Protein AF-A0A8C3TQJ5-F1 (afdb_monomer)

Sequence (158 aa):
SKNSHLNSLSLILSQTLQFFDNLMCELSSKAKGLTSQSTELCSTVRNLLQAVVQLLETLTGCVHYVCSLQELSLQSIHSLPSSVLWVVKSTFTHCKDSESVYCGHLHLISDLLQAMFKETYSLQKQLMELFDLISISSASSEEDITCMVSGICELGTF

Structure (mmCIF, N/CA/C/O backbone):
data_AF-A0A8C3TQJ5-F1
#
_entry.id   AF-A0A8C3TQJ5-F1
#
loop_
_atom_site.group_PDB
_atom_site.id
_atom_site.type_symbol
_atom_site.label_atom_id
_atom_site.label_alt_id
_atom_site.label_comp_id
_atom_site.label_asym_id
_atom_site.label_entity_id
_atom_site.label_seq_id
_atom_site.pdbx_PDB_ins_code
_atom_site.Cartn_x
_atom_site.Cartn_y
_atom_site.Cartn_z
_atom_site.occupancy
_atom_site.B_iso_or_equiv
_atom_site.auth_seq_id
_atom_site.auth_comp_id
_atom_site.auth_asym_id
_atom_site.auth_atom_id
_atom_site.pdbx_PDB_model_num
ATOM 1 N N . SER A 1 1 ? 17.491 12.780 -21.884 1.00 53.56 1 SER A N 1
ATOM 2 C CA . SER A 1 1 ? 16.024 12.904 -21.772 1.00 53.56 1 SER A CA 1
ATOM 3 C C . SER A 1 1 ? 15.381 11.745 -20.992 1.00 53.56 1 SER A C 1
ATOM 5 O O . SER A 1 1 ? 14.530 12.039 -20.177 1.00 53.56 1 SER A O 1
ATOM 7 N N . LYS A 1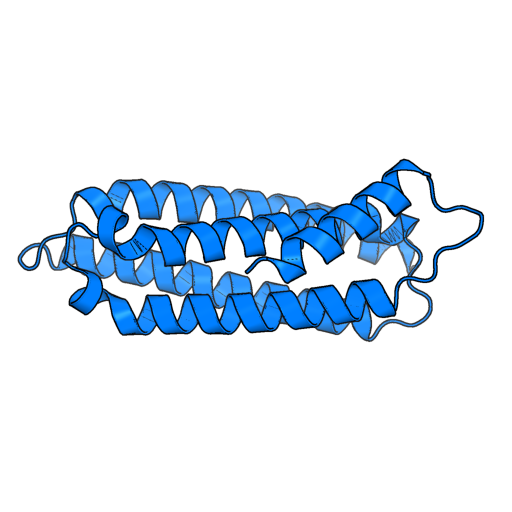 2 ? 15.816 10.470 -21.091 1.00 50.19 2 LYS A N 1
ATOM 8 C CA . LYS A 1 2 ? 15.291 9.366 -20.238 1.00 50.19 2 LYS A CA 1
ATOM 9 C C . LYS A 1 2 ? 15.825 9.339 -18.785 1.00 50.19 2 LYS A C 1
ATOM 11 O O . LYS A 1 2 ? 15.041 9.195 -17.857 1.00 50.19 2 LYS A O 1
ATOM 16 N N . ASN A 1 3 ? 17.122 9.592 -18.569 1.00 47.41 3 ASN A N 1
ATOM 17 C CA . ASN A 1 3 ? 17.736 9.564 -17.223 1.00 47.41 3 ASN A CA 1
ATOM 18 C C . ASN A 1 3 ? 17.238 10.661 -16.260 1.00 47.41 3 ASN A C 1
ATOM 20 O O . ASN A 1 3 ? 17.308 10.491 -15.048 1.00 47.41 3 ASN A O 1
ATOM 24 N N . SER A 1 4 ? 16.709 11.780 -16.768 1.00 53.66 4 SER A N 1
ATOM 25 C CA . SER A 1 4 ? 16.161 12.848 -15.919 1.00 53.66 4 SER A CA 1
ATOM 26 C C . SER A 1 4 ? 14.850 12.446 -15.240 1.00 53.66 4 SER A C 1
ATOM 28 O O . SER A 1 4 ? 14.642 12.812 -14.091 1.00 53.66 4 SER A O 1
ATOM 30 N N . HIS A 1 5 ? 13.997 11.659 -15.908 1.00 58.09 5 HIS A N 1
ATOM 31 C CA . HIS A 1 5 ? 12.726 11.200 -15.332 1.00 58.09 5 HIS A CA 1
ATOM 32 C C . HIS A 1 5 ? 12.931 10.171 -14.212 1.00 58.09 5 HIS A C 1
ATOM 34 O O . HIS A 1 5 ? 12.210 10.202 -13.221 1.00 58.09 5 HIS A O 1
ATOM 40 N N . LEU A 1 6 ? 13.946 9.313 -14.336 1.00 60.72 6 LEU A N 1
ATOM 41 C CA . LEU A 1 6 ? 14.283 8.292 -13.338 1.00 60.72 6 LEU A CA 1
ATOM 42 C C . LEU A 1 6 ? 14.891 8.906 -12.065 1.00 60.72 6 LEU A C 1
ATOM 44 O O . LEU A 1 6 ? 14.502 8.540 -10.958 1.00 60.72 6 LEU A O 1
ATOM 48 N N . ASN A 1 7 ? 15.748 9.925 -12.204 1.00 59.94 7 ASN A N 1
ATOM 49 C CA . ASN A 1 7 ? 16.260 10.679 -11.053 1.00 59.94 7 ASN A CA 1
ATOM 50 C C . ASN A 1 7 ? 15.144 11.430 -10.306 1.00 59.94 7 ASN A C 1
ATOM 52 O O . ASN A 1 7 ? 15.137 11.461 -9.075 1.00 59.94 7 ASN A O 1
ATOM 56 N N . SER A 1 8 ? 14.172 12.000 -11.030 1.00 65.12 8 SER A N 1
ATOM 57 C CA . SER A 1 8 ? 12.979 12.588 -10.411 1.00 65.12 8 SER A CA 1
ATOM 58 C C . SER A 1 8 ? 12.127 11.537 -9.695 1.00 65.12 8 SER A C 1
ATOM 60 O O . SER A 1 8 ? 11.633 11.811 -8.605 1.00 65.12 8 SER A O 1
ATOM 62 N N . LEU A 1 9 ? 12.004 10.329 -10.257 1.00 68.62 9 LEU A N 1
ATOM 63 C CA . LEU A 1 9 ? 11.259 9.229 -9.646 1.00 68.62 9 LEU A CA 1
ATOM 64 C C . LEU A 1 9 ? 11.877 8.795 -8.311 1.00 68.62 9 LEU A C 1
ATOM 66 O O . LEU A 1 9 ? 11.150 8.645 -7.337 1.00 68.62 9 LEU A O 1
ATOM 70 N N . SER A 1 10 ? 13.206 8.664 -8.228 1.00 71.75 10 SER A N 1
ATOM 71 C CA . SER A 1 10 ? 13.877 8.284 -6.974 1.00 71.75 10 SER A CA 1
ATOM 72 C C . SER A 1 10 ? 13.722 9.337 -5.871 1.00 71.75 10 SER A C 1
ATOM 74 O O . SER A 1 10 ? 13.612 8.978 -4.698 1.00 71.75 10 SER A O 1
ATOM 76 N N . LEU A 1 11 ? 13.718 10.629 -6.218 1.00 75.25 11 LEU A N 1
ATOM 77 C CA . LEU A 1 11 ? 13.498 11.700 -5.242 1.00 75.25 11 LEU A CA 1
ATOM 78 C C . LEU A 1 11 ? 12.053 11.689 -4.727 1.00 75.25 11 LEU A C 1
ATOM 80 O O . LEU A 1 11 ? 11.831 11.742 -3.518 1.00 75.25 11 LEU A O 1
ATOM 84 N N . ILE A 1 12 ? 11.088 11.583 -5.645 1.00 78.75 12 ILE A N 1
ATOM 85 C CA . ILE A 1 12 ? 9.661 11.500 -5.312 1.00 78.75 12 ILE A CA 1
ATOM 86 C C . ILE A 1 12 ? 9.394 10.257 -4.460 1.00 78.75 12 ILE A C 1
ATOM 88 O O . ILE A 1 12 ? 8.689 10.345 -3.458 1.00 78.75 12 ILE A O 1
ATOM 92 N N . LEU A 1 13 ? 9.999 9.119 -4.805 1.00 81.44 13 LEU A N 1
ATOM 93 C CA . LEU A 1 13 ? 9.892 7.875 -4.051 1.00 81.44 13 LEU A CA 1
ATOM 94 C C . LEU A 1 13 ? 10.389 8.044 -2.612 1.00 81.44 13 LEU A C 1
ATOM 96 O O . LEU A 1 13 ? 9.677 7.677 -1.688 1.00 81.44 13 LEU A O 1
ATOM 100 N N . SER A 1 14 ? 11.561 8.650 -2.405 1.00 83.31 14 SER A N 1
ATOM 101 C CA . SER A 1 14 ? 12.093 8.893 -1.057 1.00 83.31 14 SER A CA 1
ATOM 102 C C . SER A 1 14 ? 11.145 9.752 -0.204 1.00 83.31 14 SER A C 1
ATOM 104 O O . SER A 1 14 ? 10.841 9.409 0.938 1.00 83.31 14 SER A O 1
ATOM 106 N N . GLN A 1 15 ? 10.581 10.816 -0.786 1.00 86.06 15 GLN A N 1
ATOM 107 C CA . GLN A 1 15 ? 9.571 11.643 -0.113 1.00 86.06 15 GLN A CA 1
ATOM 108 C C . GLN A 1 15 ? 8.271 10.871 0.166 1.00 86.06 15 GLN A C 1
ATOM 110 O O . GLN A 1 15 ? 7.680 11.018 1.233 1.00 86.06 15 GLN A O 1
ATOM 115 N N . THR A 1 16 ? 7.845 10.026 -0.774 1.00 88.94 16 THR A N 1
ATOM 116 C CA . THR A 1 16 ? 6.661 9.161 -0.645 1.00 88.94 16 THR A CA 1
ATOM 117 C C . THR A 1 16 ? 6.832 8.163 0.497 1.00 88.94 16 THR A C 1
ATOM 119 O O . THR A 1 16 ? 5.907 7.975 1.284 1.00 88.94 16 THR A O 1
ATOM 122 N N . LEU A 1 17 ? 8.018 7.565 0.635 1.00 89.75 17 LEU A N 1
ATOM 123 C CA . LEU A 1 17 ? 8.333 6.649 1.732 1.00 89.75 17 LEU A CA 1
ATOM 124 C C . LEU A 1 17 ? 8.325 7.357 3.078 1.00 89.75 17 LEU A C 1
ATOM 126 O O . LEU A 1 17 ? 7.675 6.883 4.001 1.00 89.75 17 LEU A O 1
ATOM 130 N N . GLN A 1 18 ? 8.962 8.525 3.170 1.00 92.50 18 GLN A N 1
ATOM 131 C CA . GLN A 1 18 ? 8.935 9.316 4.398 1.00 92.50 18 GLN A CA 1
ATOM 132 C C . GLN A 1 18 ? 7.496 9.690 4.788 1.00 92.50 18 GLN A C 1
ATOM 134 O O . GLN A 1 18 ? 7.134 9.668 5.963 1.00 92.50 18 GLN A O 1
ATOM 139 N N . PHE A 1 19 ? 6.658 10.028 3.806 1.00 93.19 19 PHE A N 1
ATOM 140 C CA . PHE A 1 19 ? 5.246 10.297 4.046 1.00 93.19 19 PHE A CA 1
ATOM 141 C C . PHE A 1 19 ? 4.497 9.049 4.536 1.00 93.19 19 PHE A C 1
ATOM 143 O O . PHE A 1 19 ? 3.758 9.141 5.515 1.00 93.19 19 PHE A O 1
ATOM 150 N N . PHE A 1 20 ? 4.730 7.883 3.926 1.00 95.62 20 PHE A N 1
ATOM 151 C CA . PHE A 1 20 ? 4.179 6.609 4.394 1.00 95.62 20 PHE A CA 1
ATOM 152 C C . PHE A 1 20 ? 4.609 6.289 5.835 1.00 95.62 20 PHE A C 1
ATOM 154 O O . PHE A 1 20 ? 3.758 5.973 6.663 1.00 95.62 20 PHE A O 1
ATOM 161 N N . ASP A 1 21 ? 5.899 6.416 6.157 1.00 95.06 21 ASP A N 1
ATOM 162 C CA . ASP A 1 21 ? 6.446 6.206 7.504 1.00 95.06 21 ASP A CA 1
ATOM 163 C C . ASP A 1 21 ? 5.726 7.067 8.544 1.00 95.06 21 ASP A C 1
ATOM 165 O O . ASP A 1 21 ? 5.286 6.573 9.586 1.00 95.06 21 ASP A O 1
ATOM 169 N N . ASN A 1 22 ? 5.558 8.354 8.234 1.00 96.25 22 ASN A N 1
ATOM 170 C CA . ASN A 1 22 ? 4.856 9.293 9.099 1.00 96.25 22 ASN A CA 1
ATOM 171 C C . ASN A 1 22 ? 3.391 8.877 9.299 1.00 96.25 22 ASN A C 1
ATOM 173 O O . ASN A 1 22 ? 2.924 8.840 10.438 1.00 96.25 22 ASN A O 1
ATOM 177 N N . LEU A 1 23 ? 2.687 8.499 8.224 1.00 96.00 23 LEU A N 1
ATOM 178 C CA . LEU A 1 23 ? 1.306 8.015 8.305 1.00 96.00 23 LEU A CA 1
ATOM 179 C C . LEU A 1 23 ? 1.191 6.768 9.187 1.00 96.00 23 LEU A C 1
ATOM 181 O O . LEU A 1 23 ? 0.324 6.716 10.058 1.00 96.00 23 LEU A O 1
ATOM 185 N N . MET A 1 24 ? 2.067 5.778 9.001 1.00 95.44 24 MET A N 1
ATOM 186 C CA . MET A 1 24 ? 2.051 4.534 9.778 1.00 95.44 24 MET A CA 1
ATOM 187 C C . MET A 1 24 ? 2.394 4.773 11.255 1.00 95.44 24 MET A C 1
ATOM 189 O O . MET A 1 24 ? 1.769 4.181 12.145 1.00 95.44 24 MET A O 1
ATOM 193 N N . CYS A 1 25 ? 3.338 5.675 11.537 1.00 94.38 25 CYS A N 1
ATOM 194 C CA . CYS A 1 25 ? 3.681 6.091 12.896 1.00 94.38 25 CYS A CA 1
ATOM 195 C C . CYS A 1 25 ? 2.504 6.792 13.589 1.00 94.38 25 CYS A C 1
ATOM 197 O O . CYS A 1 25 ? 2.144 6.439 14.718 1.00 94.38 25 CYS A O 1
ATOM 199 N N . GLU A 1 26 ? 1.877 7.762 12.919 1.00 94.88 26 GLU A N 1
ATOM 200 C CA . GLU A 1 26 ? 0.701 8.458 13.442 1.00 94.88 26 GLU A CA 1
ATOM 201 C C . GLU A 1 26 ? -0.470 7.501 13.649 1.00 94.88 26 GLU A C 1
ATOM 203 O O . GLU A 1 26 ? -1.095 7.515 14.711 1.00 94.88 26 GLU A O 1
ATOM 208 N N . LEU A 1 27 ? -0.722 6.616 12.685 1.00 94.00 27 LEU A N 1
ATOM 209 C CA . LEU A 1 27 ? -1.768 5.606 12.767 1.00 94.00 27 LEU A CA 1
ATOM 210 C C . LEU A 1 27 ? -1.574 4.716 13.996 1.00 94.00 27 LEU A C 1
ATOM 212 O O . LEU A 1 27 ? -2.501 4.557 14.785 1.00 94.00 27 LEU A O 1
ATOM 216 N N . SER A 1 28 ? -0.362 4.200 14.202 1.00 91.25 28 SER A N 1
ATOM 217 C CA . SER A 1 28 ? -0.022 3.352 15.352 1.00 91.25 28 SER A CA 1
ATOM 218 C C . SER A 1 28 ? -0.149 4.089 16.688 1.00 91.25 28 SER A C 1
ATOM 220 O O . SER A 1 28 ? -0.549 3.506 17.696 1.00 91.25 28 SER A O 1
ATOM 222 N N . SER A 1 29 ? 0.176 5.384 16.711 1.00 92.00 29 SER A N 1
ATOM 223 C CA . SER A 1 29 ? 0.018 6.242 17.889 1.00 92.00 29 SER A CA 1
ATOM 224 C C . SER A 1 29 ? -1.458 6.473 18.229 1.00 92.00 29 SER A C 1
ATOM 226 O O . SER A 1 29 ? -1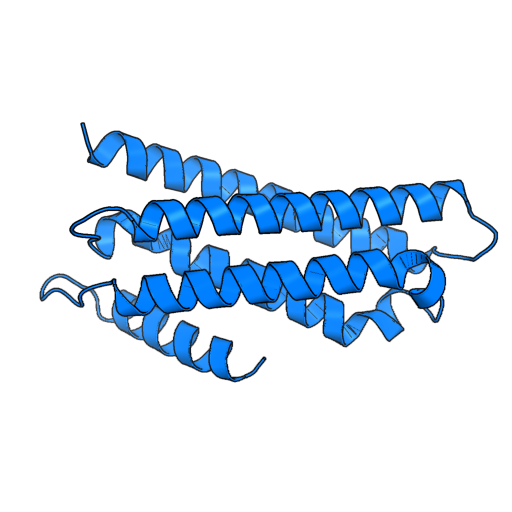.872 6.310 19.378 1.00 92.00 29 SER A O 1
ATOM 228 N N . LYS A 1 30 ? -2.274 6.804 17.222 1.00 92.06 30 LYS A N 1
ATOM 229 C CA . LYS A 1 30 ? -3.699 7.121 17.387 1.00 92.06 30 LYS A CA 1
ATOM 230 C C . LYS A 1 30 ? -4.563 5.881 17.615 1.00 92.06 30 LYS A C 1
ATOM 232 O O . LYS A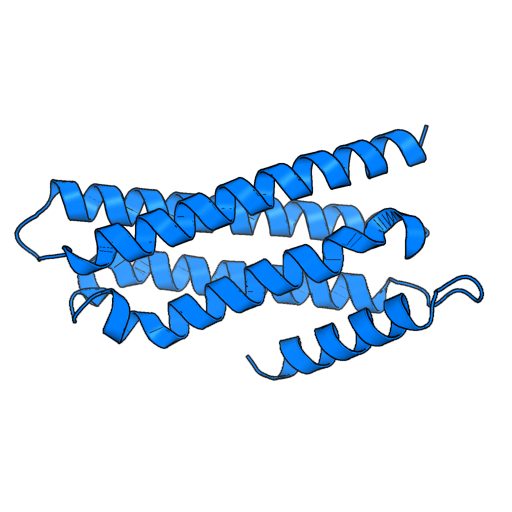 1 30 ? -5.515 5.957 18.388 1.00 92.06 30 LYS A O 1
ATOM 237 N N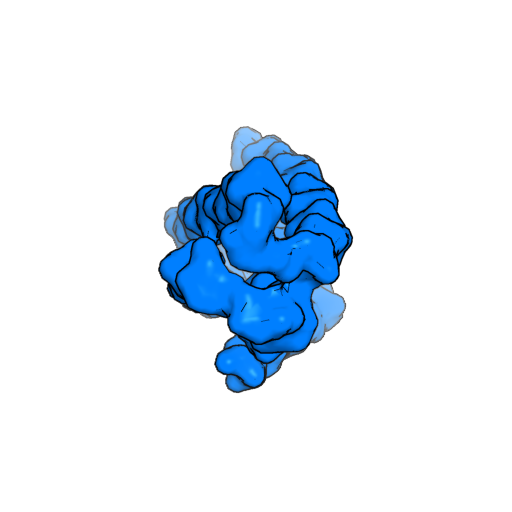 . ALA A 1 31 ? -4.212 4.743 17.016 1.00 89.81 31 ALA A N 1
ATOM 238 C CA . ALA A 1 31 ? -4.945 3.485 17.155 1.00 89.81 31 ALA A CA 1
ATOM 239 C C . ALA A 1 31 ? -5.045 3.011 18.615 1.00 89.81 31 ALA A C 1
ATOM 241 O O . ALA A 1 31 ? -6.103 2.547 19.029 1.00 89.81 31 ALA A O 1
ATOM 242 N N . LYS A 1 32 ? -4.000 3.234 19.427 1.00 86.88 32 LYS A N 1
ATOM 243 C CA . LYS A 1 32 ? -3.976 2.869 20.858 1.00 86.88 32 LYS A CA 1
ATOM 244 C C . LYS A 1 32 ? -5.039 3.577 21.701 1.00 86.88 32 LYS A C 1
ATOM 246 O O . LYS A 1 32 ? -5.403 3.083 22.761 1.00 86.88 32 LYS A O 1
ATOM 251 N N . GLY A 1 33 ? -5.497 4.752 21.267 1.00 84.56 33 GLY A N 1
ATOM 252 C CA . GLY A 1 33 ? -6.549 5.508 21.949 1.00 84.56 33 GLY A CA 1
ATOM 253 C C . GLY A 1 33 ? -7.953 5.220 21.418 1.00 84.56 33 GLY A C 1
ATOM 254 O O . GLY A 1 33 ? -8.912 5.817 21.909 1.00 84.56 33 GLY A O 1
ATOM 255 N N . LEU A 1 34 ? -8.083 4.376 20.387 1.00 86.25 34 LEU A N 1
ATOM 256 C CA . LEU A 1 34 ? -9.345 4.159 19.696 1.00 86.25 34 LEU A CA 1
ATOM 257 C C . LEU A 1 34 ? -10.356 3.516 20.647 1.00 86.25 34 LEU A C 1
ATOM 259 O O . LEU A 1 34 ? -10.113 2.461 21.218 1.00 86.25 34 LEU A O 1
ATOM 263 N N . THR A 1 35 ? -11.509 4.162 20.796 1.00 79.75 35 THR A N 1
ATOM 264 C CA . THR A 1 35 ? -12.652 3.656 21.561 1.00 79.75 35 THR A CA 1
ATOM 265 C C . THR A 1 35 ? -13.930 3.959 20.790 1.00 79.75 35 THR A C 1
ATOM 267 O O . THR A 1 35 ? -13.972 4.895 19.989 1.00 79.75 35 THR A O 1
ATOM 270 N N . SER A 1 36 ? -15.007 3.216 21.050 1.00 76.44 36 SER A N 1
ATOM 271 C CA . SER A 1 36 ? -16.301 3.429 20.380 1.00 76.44 36 SER A CA 1
ATOM 272 C C . SER A 1 36 ? -16.957 4.782 20.690 1.00 76.44 36 SER A C 1
ATOM 274 O O . SER A 1 36 ? -17.870 5.194 19.981 1.00 76.44 36 SER A O 1
ATOM 276 N N . GLN A 1 37 ? -16.501 5.481 21.732 1.00 80.69 37 GLN A N 1
ATOM 277 C CA . GLN A 1 37 ? -17.049 6.767 22.170 1.00 80.69 37 GLN A CA 1
ATOM 278 C C . GLN A 1 37 ? -16.311 7.969 21.560 1.00 80.69 37 GLN A C 1
ATOM 280 O O . GLN A 1 37 ? -16.871 9.062 21.497 1.00 80.69 37 GLN A O 1
ATOM 285 N N . SER A 1 38 ? -15.069 7.790 21.092 1.00 82.12 38 SER A N 1
ATOM 286 C CA . SER A 1 38 ? -14.254 8.875 20.536 1.00 82.12 38 SER A CA 1
ATOM 287 C C . SER A 1 38 ? -14.444 8.989 19.022 1.00 82.12 38 SER A C 1
ATOM 289 O O . SER A 1 38 ? -13.653 8.481 18.226 1.00 82.12 38 SER A O 1
ATOM 291 N N . THR A 1 39 ? -15.524 9.656 18.613 1.00 86.75 39 THR A N 1
ATOM 292 C CA . THR A 1 39 ? -15.882 9.835 17.195 1.00 86.75 39 THR A CA 1
ATOM 293 C C . THR A 1 39 ? -14.829 10.627 16.416 1.00 86.75 39 THR A C 1
ATOM 295 O O . THR A 1 39 ? -14.506 10.263 15.288 1.00 86.75 39 THR A O 1
ATOM 298 N N . GLU A 1 40 ? -14.237 11.656 17.025 1.00 91.50 40 GLU A N 1
ATOM 299 C CA . GLU A 1 40 ? -13.172 12.464 16.418 1.00 91.50 40 GLU A CA 1
ATOM 300 C C . GLU A 1 40 ? -11.900 11.638 16.176 1.00 91.50 40 GLU A C 1
ATOM 302 O O . GLU A 1 40 ? -11.356 11.633 15.067 1.00 91.50 40 GLU A O 1
ATOM 307 N N . LEU A 1 41 ? -11.458 10.862 17.172 1.00 91.12 41 LEU A N 1
ATOM 308 C CA . LEU A 1 41 ? -10.296 9.991 17.019 1.00 91.12 41 LEU A CA 1
ATOM 309 C C . LEU A 1 41 ? -10.560 8.881 16.001 1.00 91.12 41 LEU A C 1
ATOM 311 O O . LEU A 1 41 ? -9.699 8.606 15.169 1.00 91.12 41 LEU A O 1
ATOM 315 N N . CYS A 1 42 ? -11.756 8.287 16.023 1.00 92.19 42 CYS A N 1
ATOM 316 C CA . CYS A 1 42 ? -12.173 7.309 15.024 1.00 92.19 42 CYS A CA 1
ATOM 317 C C . CYS A 1 42 ? -12.105 7.903 13.611 1.00 92.19 42 CYS A C 1
ATOM 319 O O . CYS A 1 42 ? -11.500 7.302 12.725 1.00 92.19 42 CYS A O 1
ATOM 321 N N . SER A 1 43 ? -12.622 9.120 13.409 1.00 93.50 43 SER A N 1
ATOM 322 C CA . SER A 1 43 ? -12.523 9.811 12.118 1.00 93.50 43 SER A CA 1
ATOM 323 C C . SER A 1 43 ? -11.070 10.068 11.703 1.00 93.50 43 SER A C 1
ATOM 325 O O . SER A 1 43 ? -10.713 9.840 10.552 1.00 93.50 43 SER A O 1
ATOM 327 N N . THR A 1 44 ? -10.204 10.438 12.650 1.00 95.19 44 THR A N 1
ATOM 328 C CA . THR A 1 44 ? -8.774 10.664 12.400 1.00 95.19 44 THR A CA 1
ATOM 329 C C . THR A 1 44 ? -8.078 9.378 11.960 1.00 95.19 44 THR A C 1
ATOM 331 O O . THR A 1 44 ? -7.382 9.368 10.950 1.00 95.19 44 THR A O 1
ATOM 334 N N . VAL A 1 45 ? -8.300 8.271 12.675 1.00 94.94 45 VAL A N 1
ATOM 335 C CA . VAL A 1 45 ? -7.746 6.952 12.330 1.00 94.94 45 VAL A CA 1
ATOM 336 C C . VAL A 1 45 ? -8.243 6.496 10.959 1.00 94.94 45 VAL A C 1
ATOM 338 O O . VAL A 1 45 ? -7.448 6.019 10.153 1.00 94.94 45 VAL A O 1
ATOM 341 N N . ARG A 1 46 ? -9.535 6.681 10.663 1.00 95.94 46 ARG A N 1
ATOM 342 C CA . ARG A 1 46 ? -10.107 6.363 9.347 1.00 95.94 46 ARG A CA 1
ATOM 343 C C . ARG A 1 46 ? -9.474 7.194 8.232 1.00 95.94 46 ARG A C 1
ATOM 345 O O . ARG A 1 46 ? -9.112 6.633 7.206 1.00 95.94 46 ARG A O 1
ATOM 352 N N . ASN A 1 47 ? -9.271 8.491 8.449 1.00 97.00 47 ASN A N 1
ATOM 353 C CA . ASN A 1 47 ? -8.611 9.362 7.476 1.00 97.00 47 ASN A CA 1
ATOM 354 C C . ASN A 1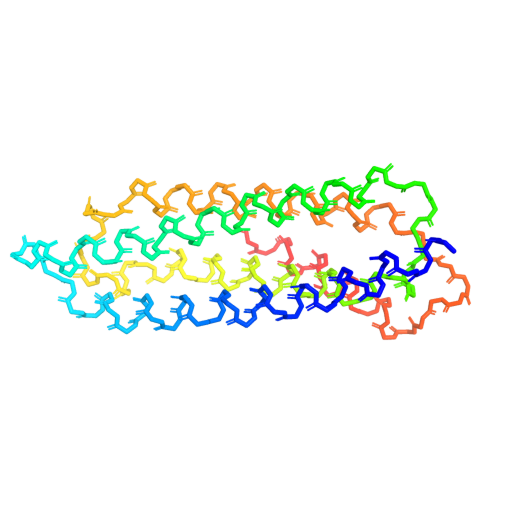 47 ? -7.154 8.942 7.226 1.00 97.00 47 ASN A C 1
ATOM 356 O O . ASN A 1 47 ? -6.723 8.911 6.077 1.00 97.00 47 ASN A O 1
ATOM 360 N N . LEU A 1 48 ? -6.414 8.569 8.277 1.00 97.06 48 LEU A N 1
ATOM 361 C CA . LEU A 1 48 ? -5.045 8.058 8.151 1.00 97.06 48 LEU A CA 1
ATOM 362 C C . LEU A 1 48 ? -5.004 6.746 7.360 1.00 97.06 48 LEU A C 1
ATOM 364 O O . LEU A 1 48 ? -4.229 6.629 6.416 1.00 97.0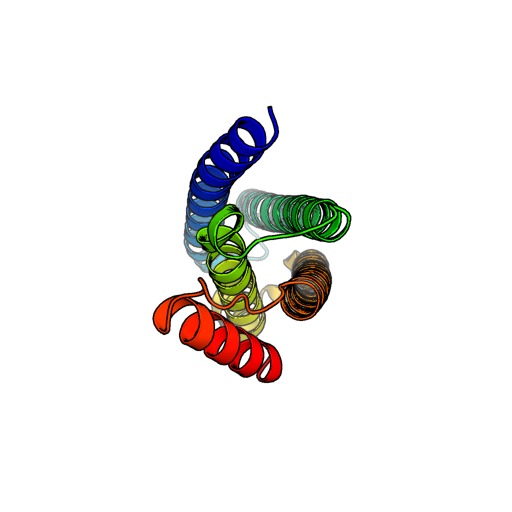6 48 LEU A O 1
ATOM 368 N N . LEU A 1 49 ? -5.873 5.785 7.691 1.00 96.88 49 LEU A N 1
ATOM 369 C CA . LEU A 1 49 ? -6.003 4.531 6.941 1.00 96.88 49 LEU A CA 1
ATOM 370 C C . LEU A 1 49 ? -6.319 4.793 5.466 1.00 96.88 49 LEU A C 1
ATOM 372 O O . LEU A 1 49 ? -5.693 4.215 4.584 1.00 96.88 49 LEU A O 1
ATOM 376 N N . GLN A 1 50 ? -7.257 5.696 5.188 1.00 97.75 50 GLN A N 1
ATOM 377 C CA . GLN A 1 50 ? -7.640 6.034 3.824 1.00 97.75 50 GLN A CA 1
ATOM 378 C C . GLN A 1 50 ? -6.506 6.718 3.048 1.00 97.75 50 GLN A C 1
ATOM 380 O O . GLN A 1 50 ? -6.316 6.417 1.872 1.00 97.75 50 GLN A O 1
ATOM 385 N N . ALA A 1 51 ? -5.711 7.567 3.703 1.00 97.44 51 ALA A N 1
ATOM 386 C CA . ALA A 1 51 ? -4.506 8.134 3.104 1.00 97.44 51 ALA A CA 1
ATOM 387 C C . ALA A 1 51 ? -3.480 7.043 2.752 1.00 97.44 51 ALA A C 1
ATOM 389 O O . ALA A 1 51 ? -2.887 7.092 1.676 1.00 97.44 51 ALA A O 1
ATOM 390 N N . VAL A 1 52 ? -3.314 6.026 3.608 1.00 97.25 52 VAL A N 1
ATOM 391 C CA . VAL A 1 52 ? -2.453 4.871 3.307 1.00 97.25 52 VAL A CA 1
ATOM 392 C C . VAL A 1 52 ? -2.988 4.082 2.107 1.00 97.25 52 VAL A C 1
ATOM 394 O O . VAL A 1 52 ? -2.206 3.765 1.216 1.00 97.25 52 VAL A O 1
ATOM 397 N N . VAL A 1 53 ? -4.301 3.823 2.021 1.00 97.69 53 VAL A N 1
ATOM 398 C CA . VAL A 1 53 ? -4.917 3.160 0.849 1.00 97.69 53 VAL A CA 1
ATOM 399 C C . VAL A 1 53 ? -4.606 3.923 -0.440 1.00 97.69 53 VAL A C 1
ATOM 401 O O . VAL A 1 53 ? -4.080 3.343 -1.383 1.00 97.69 53 VAL A O 1
ATOM 404 N N . GLN A 1 54 ? -4.858 5.232 -0.467 1.00 96.69 54 GLN A N 1
ATOM 405 C CA . GLN A 1 54 ? -4.615 6.063 -1.652 1.00 96.69 54 GLN A CA 1
ATOM 406 C C . GLN A 1 54 ? -3.136 6.099 -2.051 1.00 96.69 54 GLN A C 1
ATOM 408 O O . GLN A 1 54 ? -2.798 6.133 -3.238 1.00 96.69 54 GLN A O 1
ATOM 413 N N . LEU A 1 55 ? -2.241 6.082 -1.062 1.00 95.81 55 LEU A N 1
ATOM 414 C CA . LEU A 1 55 ? -0.807 6.020 -1.307 1.00 95.81 55 LEU A CA 1
ATOM 415 C C . LEU A 1 55 ? -0.405 4.688 -1.948 1.00 95.81 55 LEU A C 1
ATOM 417 O O . LEU A 1 55 ? 0.373 4.687 -2.900 1.00 95.81 55 LEU A O 1
ATOM 421 N N . LEU A 1 56 ? -0.963 3.571 -1.469 1.00 96.81 56 LEU A N 1
ATOM 422 C CA . LEU A 1 56 ? -0.743 2.238 -2.037 1.00 96.81 56 LEU A CA 1
ATOM 423 C C . LEU A 1 56 ? -1.278 2.140 -3.470 1.00 96.81 56 LEU A C 1
ATOM 425 O O . LEU A 1 56 ? -0.569 1.641 -4.342 1.00 96.81 56 LEU A O 1
ATOM 429 N N . GLU A 1 57 ? -2.477 2.661 -3.739 1.00 95.88 57 GLU A N 1
ATOM 430 C CA . GLU A 1 57 ? -3.056 2.733 -5.091 1.00 95.88 57 GLU A CA 1
ATOM 431 C C . GLU A 1 57 ? -2.148 3.530 -6.038 1.00 95.88 57 GLU A C 1
ATOM 433 O O . GLU A 1 57 ? -1.822 3.086 -7.142 1.00 95.88 57 GLU A O 1
ATOM 438 N N . THR A 1 58 ? -1.680 4.695 -5.581 1.00 93.19 58 THR A N 1
ATOM 439 C CA . THR A 1 58 ? -0.782 5.561 -6.356 1.00 93.19 58 THR A CA 1
ATOM 440 C C . THR A 1 58 ? 0.539 4.856 -6.645 1.00 93.19 58 THR A C 1
ATOM 442 O O . THR A 1 58 ? 0.990 4.832 -7.791 1.00 93.19 58 THR A O 1
ATOM 445 N N . LEU A 1 59 ? 1.143 4.235 -5.629 1.00 92.69 59 LEU A N 1
ATOM 446 C CA . LEU A 1 59 ? 2.401 3.509 -5.772 1.00 92.69 59 LEU A CA 1
ATOM 447 C C . LEU A 1 59 ? 2.245 2.300 -6.704 1.00 92.69 59 LEU A C 1
ATOM 449 O O . LEU A 1 59 ? 3.119 2.056 -7.532 1.00 92.69 59 LEU A O 1
ATOM 453 N N . THR A 1 60 ? 1.108 1.606 -6.641 1.00 93.88 60 THR A N 1
ATOM 454 C CA . THR A 1 60 ? 0.762 0.513 -7.562 1.00 93.88 60 THR A CA 1
ATOM 455 C C . THR A 1 60 ? 0.719 1.015 -9.000 1.00 93.88 60 THR A C 1
ATOM 457 O O . THR A 1 60 ? 1.353 0.426 -9.874 1.00 93.88 60 THR A O 1
ATOM 460 N N . GLY A 1 61 ? 0.046 2.144 -9.245 1.00 90.69 61 GLY A N 1
ATOM 461 C CA . GLY A 1 61 ? 0.025 2.793 -10.556 1.00 90.69 61 GLY A CA 1
ATOM 462 C C . GLY A 1 61 ? 1.418 3.212 -11.040 1.00 90.69 61 GLY A C 1
ATOM 463 O O . GLY A 1 61 ? 1.739 3.036 -12.215 1.00 90.69 61 GLY A O 1
ATOM 464 N N . CYS A 1 62 ? 2.275 3.710 -10.144 1.00 88.81 62 CYS A N 1
ATOM 465 C CA . CYS A 1 62 ? 3.661 4.050 -10.467 1.00 88.81 62 CYS A CA 1
ATOM 466 C C . CYS A 1 62 ? 4.482 2.820 -10.874 1.00 88.81 62 CYS A C 1
ATOM 468 O O . CYS A 1 62 ? 5.169 2.869 -11.893 1.00 88.81 62 CYS A O 1
ATOM 470 N N . VAL A 1 63 ? 4.412 1.725 -10.111 1.00 89.19 63 VAL A N 1
ATOM 471 C CA . VAL A 1 63 ? 5.132 0.481 -10.432 1.00 89.19 63 VAL A CA 1
ATOM 472 C C . VAL A 1 63 ? 4.618 -0.110 -11.742 1.00 89.19 63 VAL A C 1
ATOM 474 O O . VAL A 1 63 ? 5.425 -0.463 -12.598 1.00 89.19 63 VAL A O 1
ATOM 477 N N . HIS A 1 64 ? 3.300 -0.121 -11.952 1.00 89.88 64 HIS A N 1
ATOM 478 C CA . HIS A 1 64 ? 2.695 -0.561 -13.209 1.00 89.88 64 HIS A CA 1
ATOM 479 C C . HIS A 1 64 ? 3.186 0.264 -14.408 1.00 89.88 64 HIS A C 1
ATOM 481 O O . HIS A 1 64 ? 3.585 -0.280 -15.438 1.00 89.88 64 HIS A O 1
ATOM 487 N N . TYR A 1 65 ? 3.227 1.593 -14.262 1.00 86.19 65 TYR A N 1
ATOM 488 C CA . TYR A 1 65 ? 3.774 2.474 -15.290 1.00 86.19 65 TYR A CA 1
ATOM 489 C C . TYR A 1 65 ? 5.241 2.152 -15.587 1.00 86.19 65 TYR A C 1
ATOM 491 O O . TYR A 1 65 ? 5.609 2.065 -16.756 1.00 86.19 65 TYR A O 1
ATOM 499 N N . VAL A 1 66 ? 6.065 1.926 -14.559 1.00 83.50 66 VAL A N 1
ATOM 500 C CA . VAL A 1 66 ? 7.465 1.519 -14.746 1.00 83.50 66 VAL A CA 1
ATOM 501 C C . VAL A 1 66 ? 7.552 0.189 -15.499 1.00 83.50 66 VAL A C 1
ATOM 503 O O . VAL A 1 66 ? 8.310 0.122 -16.460 1.00 83.50 66 VAL A O 1
ATOM 506 N N . CYS A 1 67 ? 6.736 -0.814 -15.156 1.00 83.56 67 CYS A N 1
ATOM 507 C CA . CYS A 1 67 ? 6.670 -2.100 -15.868 1.00 83.56 67 CYS A CA 1
ATOM 508 C C . CYS A 1 67 ? 6.323 -1.940 -17.358 1.00 83.56 67 CYS A C 1
ATOM 510 O O . CYS A 1 67 ? 6.799 -2.699 -18.197 1.00 83.56 67 CYS A O 1
ATOM 512 N N . SER A 1 68 ? 5.537 -0.920 -17.717 1.00 83.50 68 SER A N 1
ATOM 513 C CA . SER A 1 68 ? 5.189 -0.640 -19.117 1.00 83.50 68 SER A CA 1
ATOM 514 C C . SER A 1 68 ? 6.326 -0.018 -19.949 1.00 83.50 68 SER A C 1
ATOM 516 O O . SER A 1 68 ? 6.222 0.066 -21.176 1.00 83.50 68 SER A O 1
ATOM 518 N N . LEU A 1 69 ? 7.416 0.433 -19.315 1.00 79.75 69 LEU A N 1
ATOM 519 C CA . LEU A 1 69 ? 8.560 1.025 -20.009 1.00 79.75 69 LEU A CA 1
ATOM 520 C C . LEU A 1 69 ? 9.472 -0.072 -20.589 1.00 79.75 69 LEU A C 1
ATOM 522 O O . LEU A 1 69 ? 9.865 -1.006 -19.900 1.00 79.75 69 LEU A O 1
ATOM 526 N N . GLN A 1 70 ? 9.863 0.062 -21.860 1.00 64.12 70 GLN A N 1
ATOM 527 C CA . GLN A 1 70 ? 10.815 -0.857 -22.500 1.00 64.12 70 GLN A CA 1
ATOM 528 C C . GLN A 1 70 ? 12.256 -0.647 -22.001 1.00 64.12 70 GLN A C 1
ATOM 530 O O . GLN A 1 70 ? 12.701 0.495 -21.862 1.00 64.12 70 GLN A O 1
ATOM 535 N N . GLU A 1 71 ? 12.980 -1.762 -21.830 1.00 61.81 71 GLU A N 1
ATOM 536 C CA . GLU A 1 71 ? 14.393 -1.849 -21.412 1.00 61.81 71 GLU A CA 1
ATOM 537 C C . GLU A 1 71 ? 14.680 -1.228 -20.035 1.00 61.81 71 GLU A C 1
ATOM 539 O O . GLU A 1 71 ? 15.460 -0.283 -19.891 1.00 61.81 71 GLU A O 1
ATOM 544 N N . LEU A 1 72 ? 14.058 -1.787 -18.996 1.00 65.75 72 LEU A N 1
ATOM 545 C CA . LEU A 1 72 ? 14.380 -1.444 -17.615 1.00 65.75 72 LEU A CA 1
ATOM 546 C C . LEU A 1 72 ? 15.761 -1.990 -17.241 1.00 65.75 72 LEU A C 1
ATOM 548 O O . LEU A 1 72 ? 15.965 -3.201 -17.170 1.00 65.75 72 LEU A O 1
ATOM 552 N N . SER A 1 73 ? 16.718 -1.099 -16.977 1.00 60.62 73 SER A N 1
ATOM 553 C CA . SER A 1 73 ? 17.994 -1.489 -16.377 1.00 60.62 73 SER A CA 1
ATOM 554 C C . SER A 1 73 ? 17.917 -1.358 -14.859 1.00 60.62 73 SER A C 1
ATOM 556 O O . SER A 1 73 ? 17.429 -0.356 -14.330 1.00 60.62 73 SER A O 1
ATOM 558 N N . LEU A 1 74 ? 18.444 -2.351 -14.147 1.00 58.03 74 LEU A N 1
ATOM 559 C CA . LEU A 1 74 ? 18.447 -2.404 -12.681 1.00 58.03 74 LEU A CA 1
ATOM 560 C C . LEU A 1 74 ? 19.119 -1.158 -12.061 1.00 58.03 74 LEU A C 1
ATOM 562 O O . LEU A 1 74 ? 18.629 -0.593 -11.087 1.00 58.03 74 LEU A O 1
ATOM 566 N N . GLN A 1 75 ? 20.147 -0.622 -12.728 1.00 56.75 75 GLN A N 1
ATOM 567 C CA . GLN A 1 75 ? 20.839 0.614 -12.338 1.00 56.75 75 GLN A CA 1
ATOM 568 C C . GLN A 1 75 ? 19.952 1.869 -12.357 1.00 56.75 75 GLN A C 1
ATOM 570 O O . GLN A 1 75 ? 20.242 2.840 -11.663 1.00 56.75 75 GLN A O 1
ATOM 575 N N . SER A 1 76 ? 18.876 1.875 -13.147 1.00 58.25 76 SER A N 1
ATOM 576 C CA . SER A 1 76 ? 17.977 3.027 -13.262 1.00 58.25 76 SER A CA 1
ATOM 577 C C . SER A 1 76 ? 16.855 3.049 -12.223 1.00 58.25 76 SER A C 1
ATOM 579 O O . SER A 1 76 ? 16.244 4.095 -12.007 1.00 58.25 76 SER A O 1
ATOM 581 N N . ILE A 1 77 ? 16.585 1.903 -11.588 1.00 63.28 77 ILE A N 1
ATOM 582 C CA . ILE A 1 77 ? 15.413 1.683 -10.730 1.00 63.28 77 ILE A CA 1
ATOM 583 C C . ILE A 1 77 ? 15.819 1.135 -9.349 1.00 63.28 77 ILE A C 1
ATOM 585 O O . ILE A 1 77 ? 14.952 0.908 -8.524 1.00 63.28 77 ILE A O 1
ATOM 589 N N . HIS A 1 78 ? 17.115 0.980 -9.050 1.00 66.44 78 HIS A N 1
ATOM 590 C CA . HIS A 1 78 ? 17.644 0.246 -7.887 1.00 66.44 78 HIS A CA 1
ATOM 591 C C . HIS A 1 78 ? 16.938 0.510 -6.539 1.00 66.44 78 HIS A C 1
ATOM 593 O O . HIS A 1 78 ? 16.765 -0.409 -5.745 1.00 66.44 78 HIS A O 1
ATOM 599 N N . SER A 1 79 ? 16.490 1.740 -6.265 1.00 73.06 79 SER A N 1
ATOM 600 C CA . SER A 1 79 ? 15.760 2.061 -5.030 1.00 73.06 79 SER A CA 1
ATOM 601 C C . SER A 1 79 ? 14.304 1.580 -5.018 1.00 73.06 79 SER A C 1
ATOM 603 O O . SER A 1 79 ? 13.798 1.220 -3.960 1.00 73.06 79 SER A O 1
ATOM 605 N N . LEU A 1 80 ? 13.621 1.529 -6.165 1.00 82.38 80 LEU A N 1
ATOM 606 C CA . LEU A 1 80 ? 12.183 1.264 -6.240 1.00 82.38 80 LEU A CA 1
ATOM 607 C C . LEU A 1 80 ? 11.784 -0.125 -5.726 1.00 82.38 80 LEU A C 1
ATOM 609 O O . LEU A 1 80 ? 10.893 -0.159 -4.879 1.00 82.38 80 LEU A O 1
ATOM 613 N N . PRO A 1 81 ? 12.395 -1.254 -6.149 1.00 83.00 81 PRO A N 1
ATOM 614 C CA . PRO A 1 81 ? 11.953 -2.566 -5.697 1.00 83.00 81 PRO A CA 1
ATOM 615 C C . PRO A 1 81 ? 12.085 -2.717 -4.181 1.00 83.00 81 PRO A C 1
ATOM 617 O O . PRO A 1 81 ? 11.140 -3.146 -3.527 1.00 83.00 81 PRO A O 1
ATOM 620 N N . SER A 1 82 ? 13.207 -2.277 -3.607 1.00 83.19 82 SER A N 1
ATOM 621 C CA . SER A 1 82 ? 13.465 -2.341 -2.163 1.00 83.19 82 SER A CA 1
ATOM 622 C C . SER A 1 82 ? 12.516 -1.450 -1.366 1.00 83.19 82 SER A C 1
ATOM 624 O O . SER A 1 82 ? 11.988 -1.860 -0.333 1.00 83.19 82 SER A O 1
ATOM 626 N N . SER A 1 83 ? 12.259 -0.236 -1.854 1.00 87.75 83 SER A N 1
ATOM 627 C CA . SER A 1 83 ? 11.317 0.698 -1.238 1.00 87.75 83 SER A CA 1
ATOM 628 C C . SER A 1 83 ? 9.881 0.179 -1.264 1.00 87.75 83 SER A C 1
ATOM 630 O O . SER A 1 83 ? 9.190 0.228 -0.249 1.00 87.75 83 SER A O 1
ATOM 632 N N . VAL A 1 84 ? 9.434 -0.353 -2.404 1.00 90.44 84 VAL A N 1
ATOM 633 C CA . VAL A 1 84 ? 8.093 -0.933 -2.550 1.00 90.44 84 VAL A CA 1
ATOM 634 C C . VAL A 1 84 ? 7.956 -2.188 -1.691 1.00 90.44 84 VAL A C 1
ATOM 636 O O . VAL A 1 84 ? 6.951 -2.340 -1.002 1.00 90.44 84 VAL A O 1
ATOM 639 N N . LEU A 1 85 ? 8.978 -3.048 -1.661 1.00 89.44 85 LEU A N 1
ATOM 640 C CA . LEU A 1 85 ? 9.016 -4.224 -0.792 1.00 89.44 85 LEU A CA 1
ATOM 641 C C . LEU A 1 85 ? 8.859 -3.835 0.681 1.00 89.44 85 LEU A C 1
ATOM 643 O O . LEU A 1 85 ? 8.084 -4.457 1.407 1.00 89.44 85 LEU A O 1
ATOM 647 N N . TRP A 1 86 ? 9.563 -2.789 1.118 1.00 91.00 86 TRP A N 1
ATOM 648 C CA . TRP A 1 86 ? 9.459 -2.293 2.485 1.00 91.00 86 TRP A CA 1
ATOM 649 C C . TRP A 1 86 ? 8.044 -1.782 2.812 1.00 91.00 86 TRP A C 1
ATOM 651 O O . TRP A 1 86 ? 7.520 -2.111 3.879 1.00 91.00 86 TRP A O 1
ATOM 661 N N . VAL A 1 87 ? 7.387 -1.064 1.891 1.00 94.69 87 VAL A N 1
ATOM 662 C CA . VAL A 1 87 ? 5.979 -0.645 2.048 1.00 94.69 87 VAL A CA 1
ATOM 663 C C . VAL A 1 87 ? 5.065 -1.865 2.163 1.00 94.69 87 VAL A C 1
ATOM 665 O O . VAL A 1 87 ? 4.289 -1.957 3.112 1.00 94.69 87 VAL A O 1
ATOM 668 N N . VAL A 1 88 ? 5.198 -2.834 1.249 1.00 94.38 88 VAL A N 1
ATOM 669 C CA . VAL A 1 88 ? 4.396 -4.069 1.236 1.00 94.38 88 VAL A CA 1
ATOM 670 C C . VAL A 1 88 ? 4.524 -4.821 2.561 1.00 94.38 88 VAL A C 1
ATOM 672 O O . VAL A 1 88 ? 3.521 -5.143 3.201 1.00 94.38 88 VAL A O 1
ATOM 675 N N . LYS A 1 89 ? 5.760 -5.035 3.018 1.00 92.69 89 LYS A N 1
ATOM 676 C CA . LYS A 1 89 ? 6.065 -5.713 4.280 1.00 92.69 89 LYS A CA 1
ATOM 677 C C . LYS A 1 89 ? 5.488 -4.980 5.483 1.00 92.69 89 LYS A C 1
ATOM 679 O O . LYS A 1 89 ? 4.859 -5.608 6.339 1.00 92.69 89 LYS A O 1
ATOM 684 N N . SER A 1 90 ? 5.685 -3.666 5.552 1.00 94.62 90 SER A N 1
ATOM 685 C CA . SER A 1 90 ? 5.175 -2.840 6.646 1.00 94.62 90 SER A CA 1
ATOM 686 C C . SER A 1 90 ? 3.650 -2.870 6.703 1.00 94.62 90 SER A C 1
ATOM 688 O O . SER A 1 90 ? 3.081 -3.053 7.780 1.00 94.62 90 SER A O 1
ATOM 690 N N . THR A 1 91 ? 2.968 -2.769 5.557 1.00 96.19 91 THR A N 1
ATOM 691 C CA . THR A 1 91 ? 1.504 -2.817 5.531 1.00 96.19 91 THR A CA 1
ATOM 692 C C . THR A 1 91 ? 0.958 -4.199 5.878 1.00 96.19 91 THR A C 1
ATOM 694 O O . THR A 1 91 ? 0.053 -4.284 6.706 1.00 96.19 91 THR A O 1
ATOM 697 N N . PHE A 1 92 ? 1.514 -5.290 5.338 1.00 95.31 92 PHE A N 1
ATOM 698 C CA . PHE A 1 92 ? 1.065 -6.634 5.719 1.00 95.31 92 PHE A CA 1
ATOM 699 C C . PHE A 1 92 ? 1.305 -6.936 7.195 1.00 95.31 92 PHE A C 1
ATOM 701 O O . PHE A 1 92 ? 0.434 -7.515 7.843 1.00 95.31 92 PHE A O 1
ATOM 708 N N . THR A 1 93 ? 2.440 -6.501 7.746 1.00 94.19 93 THR A N 1
ATOM 709 C CA . THR A 1 93 ? 2.717 -6.622 9.185 1.00 94.19 93 THR A CA 1
ATOM 710 C C . THR A 1 93 ? 1.657 -5.882 9.997 1.00 94.19 93 THR A C 1
ATOM 712 O O . THR A 1 93 ? 1.063 -6.459 10.902 1.00 94.19 93 THR A O 1
ATOM 715 N N . HIS A 1 94 ? 1.317 -4.648 9.616 1.00 94.81 94 HIS A N 1
ATOM 716 C CA . HIS A 1 94 ? 0.253 -3.890 10.277 1.00 94.81 94 HIS A CA 1
ATOM 717 C C . HIS A 1 94 ? -1.117 -4.573 10.179 1.00 94.81 94 HIS A C 1
ATOM 719 O O . HIS A 1 94 ? -1.849 -4.636 11.164 1.00 94.81 94 HIS A O 1
ATOM 725 N N . CYS A 1 95 ? -1.473 -5.119 9.012 1.00 94.50 95 CYS A N 1
ATOM 726 C CA . CYS A 1 95 ? -2.712 -5.879 8.840 1.00 94.50 95 CYS A CA 1
ATOM 727 C C . CYS A 1 95 ? -2.735 -7.137 9.720 1.00 94.50 95 CYS A C 1
ATOM 729 O O . CYS A 1 95 ? -3.762 -7.429 10.336 1.00 94.50 95 CYS A O 1
ATOM 731 N N . LYS A 1 96 ? -1.609 -7.848 9.823 1.00 93.25 96 LYS A N 1
ATOM 732 C CA . LYS A 1 96 ? -1.459 -9.036 10.671 1.00 93.25 96 LYS A CA 1
ATOM 733 C C . LYS A 1 96 ? -1.606 -8.696 12.154 1.00 93.25 96 LYS A C 1
ATOM 735 O O . LYS A 1 96 ? -2.303 -9.402 12.875 1.00 93.25 96 LYS A O 1
ATOM 740 N N . ASP A 1 97 ? -1.012 -7.589 12.582 1.00 93.50 97 ASP A N 1
ATOM 741 C CA . ASP A 1 97 ? -1.016 -7.158 13.982 1.00 93.50 97 ASP A CA 1
ATOM 742 C C . ASP A 1 97 ? -2.259 -6.327 14.347 1.00 93.50 97 ASP A C 1
ATOM 744 O O . ASP A 1 97 ? -2.419 -5.910 15.499 1.00 93.50 97 ASP A O 1
ATOM 748 N N . SER A 1 98 ? -3.164 -6.100 13.389 1.00 92.56 98 SER A N 1
ATOM 749 C CA . SER A 1 98 ? -4.282 -5.160 13.503 1.00 92.56 98 SER A CA 1
ATOM 750 C C . SER A 1 98 ? -5.194 -5.424 14.706 1.00 92.56 98 SER A C 1
ATOM 752 O O . SER A 1 98 ? -5.620 -4.480 15.372 1.00 92.56 98 SER A O 1
ATOM 754 N N . GLU A 1 99 ? -5.449 -6.684 15.059 1.00 90.75 99 GLU A N 1
ATOM 755 C CA . GLU A 1 99 ? -6.254 -7.027 16.238 1.00 90.75 99 GLU A CA 1
ATOM 756 C C . GLU A 1 99 ? -5.663 -6.449 17.532 1.00 90.75 99 GLU A C 1
ATOM 758 O O . GLU A 1 99 ? -6.390 -5.879 18.352 1.00 90.75 99 GLU A O 1
ATOM 763 N N . SER A 1 100 ? -4.335 -6.507 17.667 1.00 91.56 100 SER A N 1
ATOM 764 C CA . SER A 1 100 ? -3.618 -5.928 18.804 1.00 91.56 100 SER A CA 1
ATOM 765 C C . SER A 1 100 ? -3.539 -4.400 18.727 1.00 91.56 100 SER A C 1
ATOM 767 O O . SER A 1 100 ? -3.760 -3.722 19.731 1.00 91.56 100 SER A O 1
ATOM 769 N N . VAL A 1 101 ? -3.294 -3.851 17.531 1.00 92.69 101 VAL A N 1
ATOM 770 C CA . VAL A 1 101 ? -3.125 -2.408 17.291 1.00 92.69 101 VAL A CA 1
ATOM 771 C C . VAL A 1 101 ? -4.404 -1.627 17.589 1.00 92.69 101 VAL A C 1
ATOM 773 O O . VAL A 1 101 ? -4.336 -0.535 18.152 1.00 92.69 101 VAL A O 1
ATOM 776 N N . TYR A 1 102 ? -5.566 -2.186 17.242 1.00 92.06 102 TYR A N 1
ATOM 777 C CA . TYR A 1 102 ? -6.867 -1.532 17.418 1.00 92.06 102 TYR A CA 1
ATOM 778 C C . TYR A 1 102 ? -7.618 -1.981 18.679 1.00 92.06 102 TYR A C 1
ATOM 780 O O . TYR A 1 102 ? -8.794 -1.653 18.824 1.00 92.06 102 TYR A O 1
ATOM 788 N N . CYS A 1 103 ? -6.971 -2.726 19.583 1.00 86.88 103 CYS A N 1
ATOM 789 C CA . CYS A 1 103 ? -7.495 -3.104 20.904 1.00 86.88 103 CYS A CA 1
ATOM 790 C C . CYS A 1 103 ? -8.937 -3.664 20.891 1.00 86.88 103 CYS A C 1
ATOM 792 O O . CYS A 1 103 ? -9.751 -3.328 21.749 1.00 86.88 103 CYS A O 1
ATOM 794 N N . GLY A 1 104 ? -9.283 -4.497 19.901 1.00 84.44 104 GLY A N 1
ATOM 795 C CA . GLY A 1 104 ? -10.632 -5.075 19.762 1.00 84.44 104 GLY A CA 1
ATOM 796 C C . GLY A 1 104 ? -11.680 -4.171 19.087 1.00 84.44 104 GLY A C 1
ATOM 797 O O . GLY A 1 104 ? -12.828 -4.576 18.899 1.00 84.44 104 GLY A O 1
ATOM 798 N N . HIS A 1 105 ? -11.301 -2.971 18.642 1.00 90.56 105 HIS A N 1
ATOM 799 C CA . HIS A 1 105 ? -12.167 -2.032 17.918 1.00 90.56 105 HIS A CA 1
ATOM 800 C C . HIS A 1 105 ? -12.041 -2.125 16.386 1.00 90.56 105 HIS A C 1
ATOM 802 O O . HIS A 1 105 ? -12.446 -1.209 15.671 1.00 90.56 105 HIS A O 1
ATOM 808 N N . LEU A 1 106 ? -11.543 -3.255 15.868 1.00 90.88 106 LEU A N 1
ATOM 809 C CA . LEU A 1 106 ? -11.401 -3.532 14.430 1.00 90.88 106 LEU A CA 1
ATOM 810 C C . LEU A 1 106 ? -12.678 -3.262 13.626 1.00 90.88 106 LEU A C 1
ATOM 812 O O . LEU A 1 106 ? -12.610 -2.743 12.518 1.00 90.88 106 LEU A O 1
ATOM 816 N N . HIS A 1 107 ? -13.851 -3.574 14.184 1.00 91.69 107 HIS A N 1
ATOM 817 C CA . HIS A 1 107 ? -15.138 -3.380 13.510 1.00 91.69 107 HIS A CA 1
ATOM 818 C C . HIS A 1 107 ? -15.382 -1.929 13.058 1.00 91.69 107 HIS A C 1
ATOM 820 O O . HIS A 1 107 ? -16.103 -1.714 12.089 1.00 91.69 107 HIS A O 1
ATOM 826 N N . LEU A 1 108 ? -14.758 -0.939 13.709 1.00 92.00 108 LEU A N 1
ATOM 827 C CA . LEU A 1 108 ? -14.874 0.477 13.344 1.00 92.00 108 LEU A CA 1
ATOM 828 C C . LEU A 1 108 ? -14.116 0.839 12.058 1.00 92.00 108 LEU A C 1
ATOM 830 O O . LEU A 1 108 ? -14.366 1.897 11.481 1.00 92.00 108 LEU A O 1
ATOM 834 N N . ILE A 1 109 ? -13.158 0.005 11.649 1.00 94.50 109 ILE A N 1
ATOM 835 C CA . ILE A 1 109 ? -12.168 0.312 10.605 1.00 94.50 109 ILE A CA 1
ATOM 836 C C . ILE A 1 109 ? -11.892 -0.867 9.655 1.00 94.50 109 ILE A C 1
ATOM 8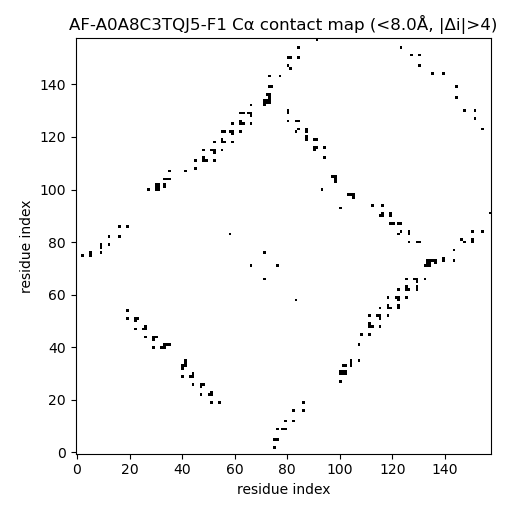38 O O . ILE A 1 109 ? -11.011 -0.786 8.800 1.00 94.50 109 ILE A O 1
ATOM 842 N N . SER A 1 110 ? -12.633 -1.968 9.805 1.00 94.88 110 SER A N 1
ATOM 843 C CA . SER A 1 110 ? -12.419 -3.229 9.083 1.00 94.88 110 SER A CA 1
ATOM 844 C C . SER A 1 110 ? -12.519 -3.093 7.563 1.00 94.88 110 SER A C 1
ATOM 846 O O . SER A 1 110 ? -11.746 -3.717 6.842 1.00 94.88 110 SER A O 1
ATOM 848 N N . ASP A 1 111 ? -13.411 -2.230 7.084 1.00 97.06 111 ASP A N 1
ATOM 849 C CA . ASP A 1 111 ? -13.570 -1.893 5.672 1.00 97.06 111 ASP A CA 1
ATOM 850 C C . ASP A 1 111 ? -12.289 -1.278 5.088 1.00 97.06 111 ASP A C 1
ATOM 852 O O . ASP A 1 111 ? -11.821 -1.687 4.025 1.00 97.06 111 ASP A O 1
ATOM 856 N N . LEU A 1 112 ? -11.675 -0.346 5.819 1.00 97.50 112 LEU A N 1
ATOM 857 C CA . LEU A 1 112 ? -10.442 0.316 5.400 1.00 97.50 112 LEU A CA 1
ATOM 858 C C . LEU A 1 112 ? -9.220 -0.597 5.525 1.00 97.50 112 LEU A C 1
ATOM 860 O O . LEU A 1 112 ? -8.360 -0.565 4.651 1.00 97.50 112 LEU A O 1
ATOM 864 N N . LEU A 1 113 ? -9.147 -1.451 6.551 1.00 96.31 113 LEU A N 1
ATOM 865 C CA . LEU A 1 113 ? -8.088 -2.465 6.630 1.00 96.31 113 LEU A CA 1
ATOM 866 C C . LEU A 1 113 ? -8.172 -3.475 5.488 1.00 96.31 113 LEU A C 1
ATOM 868 O O . LEU A 1 113 ? -7.141 -3.870 4.947 1.00 96.31 113 LEU A O 1
ATOM 872 N N . GLN A 1 114 ? -9.384 -3.877 5.102 1.00 97.25 114 GLN A N 1
ATOM 873 C CA . GLN A 1 114 ? -9.579 -4.759 3.958 1.00 97.25 114 GLN A CA 1
ATOM 874 C C . GLN A 1 114 ? -9.159 -4.074 2.652 1.00 97.25 114 GLN A C 1
ATOM 876 O O . GLN A 1 114 ? -8.508 -4.705 1.818 1.00 97.25 114 GLN A O 1
ATOM 881 N N . ALA A 1 115 ? -9.488 -2.788 2.487 1.00 98.00 115 ALA A N 1
ATOM 882 C CA . ALA A 1 115 ? -9.024 -1.992 1.356 1.00 98.00 115 ALA A CA 1
ATOM 883 C C . ALA A 1 115 ? -7.490 -1.893 1.329 1.00 98.00 115 ALA A C 1
ATOM 885 O O . ALA A 1 115 ? -6.888 -2.188 0.302 1.00 98.00 115 ALA A O 1
ATOM 886 N N . MET A 1 116 ? -6.852 -1.588 2.466 1.00 96.88 116 MET A N 1
ATOM 887 C CA . MET A 1 116 ? -5.389 -1.562 2.578 1.00 96.88 116 MET A CA 1
ATOM 888 C C . MET A 1 116 ? -4.771 -2.893 2.172 1.00 96.88 116 MET A C 1
ATOM 890 O O . MET A 1 116 ? -3.901 -2.913 1.312 1.00 96.88 116 MET A O 1
ATOM 894 N N . PHE A 1 117 ? -5.253 -4.006 2.731 1.00 96.69 117 PHE A N 1
ATOM 895 C CA . PHE A 1 117 ? -4.738 -5.334 2.408 1.00 96.69 117 PHE A CA 1
ATOM 896 C C . PHE A 1 117 ? -4.843 -5.642 0.908 1.00 96.69 117 PHE A C 1
ATOM 898 O O . PHE A 1 117 ? -3.898 -6.145 0.299 1.00 96.69 117 PHE A O 1
ATOM 905 N N . LYS A 1 118 ? -5.988 -5.319 0.296 1.00 97.50 118 LYS A N 1
ATOM 906 C CA . LYS A 1 118 ? -6.222 -5.536 -1.133 1.00 97.50 118 LYS A CA 1
ATOM 907 C C . LYS A 1 118 ? -5.253 -4.724 -1.995 1.00 97.50 118 LYS A C 1
ATOM 909 O O . LYS A 1 118 ? -4.690 -5.277 -2.940 1.00 97.50 118 LYS A O 1
ATOM 914 N N . GLU A 1 119 ? -5.043 -3.453 -1.669 1.00 97.75 119 GLU A N 1
ATOM 915 C CA . GLU A 1 119 ? -4.129 -2.595 -2.425 1.00 97.75 119 GLU A CA 1
ATOM 916 C C . GLU A 1 119 ? -2.663 -2.968 -2.193 1.00 97.75 119 GLU A C 1
ATOM 918 O O . GLU A 1 119 ? -1.882 -2.990 -3.141 1.00 97.75 119 GLU A O 1
ATOM 923 N N . THR A 1 120 ? -2.288 -3.402 -0.987 1.00 97.12 120 THR A N 1
ATOM 924 C CA . THR A 1 120 ? -0.963 -3.991 -0.732 1.00 97.12 120 THR A CA 1
ATOM 925 C C . THR A 1 120 ? -0.724 -5.236 -1.581 1.00 97.12 120 THR A C 1
ATOM 927 O O . THR A 1 120 ? 0.349 -5.391 -2.160 1.00 97.12 120 THR A O 1
ATOM 930 N N . TYR A 1 121 ? -1.726 -6.106 -1.716 1.00 95.81 121 TYR A N 1
ATOM 931 C CA . TYR A 1 121 ? -1.627 -7.291 -2.564 1.00 95.81 121 TYR A CA 1
ATOM 932 C C . TYR A 1 121 ? -1.540 -6.939 -4.060 1.00 95.81 121 TYR A C 1
ATOM 934 O O . TYR A 1 121 ? -0.810 -7.581 -4.817 1.00 95.81 121 TYR A O 1
ATOM 942 N N . SER A 1 122 ? -2.249 -5.894 -4.498 1.00 96.56 122 SER A N 1
ATOM 943 C CA . SER A 1 122 ? -2.127 -5.346 -5.855 1.00 96.56 122 SER A CA 1
ATOM 944 C C . SER A 1 122 ? -0.705 -4.840 -6.125 1.00 96.56 122 SER A C 1
ATOM 946 O O . SER A 1 122 ? -0.080 -5.228 -7.115 1.00 96.56 122 SER A O 1
ATOM 948 N N . LEU A 1 123 ? -0.154 -4.067 -5.186 1.00 95.69 123 LEU A N 1
ATOM 949 C CA . LEU A 1 123 ? 1.212 -3.556 -5.236 1.00 95.69 123 LEU A CA 1
ATOM 950 C C . LEU A 1 123 ? 2.253 -4.682 -5.267 1.00 95.69 123 LEU A C 1
ATOM 952 O O . LEU A 1 123 ? 3.177 -4.640 -6.075 1.00 95.69 123 LEU A O 1
ATOM 956 N N . GLN A 1 124 ? 2.081 -5.716 -4.437 1.00 94.38 124 GLN A N 1
ATOM 957 C CA . GLN A 1 124 ? 2.927 -6.912 -4.439 1.00 94.38 124 GLN A CA 1
ATOM 958 C C . GLN A 1 124 ? 2.952 -7.589 -5.813 1.00 94.38 124 GLN A C 1
ATOM 960 O O . GLN A 1 124 ? 4.022 -7.980 -6.277 1.00 94.38 124 GLN A O 1
ATOM 965 N N . LYS A 1 125 ? 1.800 -7.731 -6.482 1.00 92.75 125 LYS A N 1
ATOM 966 C CA . LYS A 1 125 ? 1.753 -8.319 -7.830 1.00 92.75 125 LYS A CA 1
ATOM 967 C C . LYS A 1 125 ? 2.516 -7.482 -8.844 1.00 92.75 125 LYS A C 1
ATOM 969 O O . LYS A 1 125 ? 3.275 -8.042 -9.625 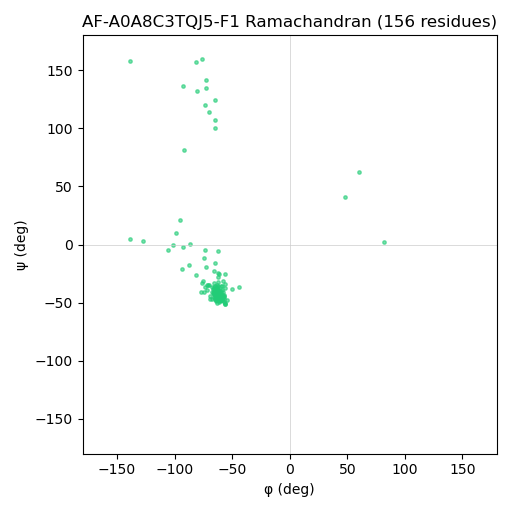1.00 92.75 125 LYS A O 1
ATOM 974 N N . GLN A 1 126 ? 2.332 -6.164 -8.809 1.00 91.81 126 GLN A N 1
ATOM 975 C CA . GLN A 1 126 ? 3.061 -5.252 -9.691 1.00 91.81 126 GLN A CA 1
ATOM 976 C C . GLN A 1 126 ? 4.569 -5.287 -9.419 1.00 91.81 126 GLN A C 1
ATOM 978 O O . GLN A 1 126 ? 5.366 -5.235 -10.349 1.00 91.81 126 GLN A O 1
ATOM 983 N N . LEU A 1 127 ? 4.975 -5.437 -8.157 1.00 90.31 127 LEU A N 1
ATOM 984 C CA . LEU A 1 127 ? 6.379 -5.623 -7.801 1.00 90.31 127 LEU A CA 1
ATOM 985 C C . LEU A 1 127 ? 6.937 -6.959 -8.323 1.00 90.31 127 LEU A C 1
ATOM 987 O O . LEU A 1 127 ? 8.073 -6.997 -8.785 1.00 90.31 127 LEU A O 1
ATOM 991 N N . MET A 1 128 ? 6.153 -8.039 -8.285 1.00 89.06 128 MET A N 1
ATOM 992 C CA . MET A 1 128 ? 6.567 -9.325 -8.857 1.00 89.06 128 MET A CA 1
ATOM 993 C C . MET A 1 128 ? 6.744 -9.230 -10.380 1.00 89.06 128 MET A C 1
ATOM 995 O O . MET A 1 128 ? 7.766 -9.659 -10.902 1.00 89.06 128 MET A O 1
ATOM 999 N N . GLU A 1 129 ? 5.803 -8.586 -11.076 1.00 88.25 129 GLU A N 1
ATOM 1000 C CA . GLU A 1 129 ? 5.911 -8.308 -12.515 1.00 88.25 129 GLU A CA 1
ATOM 1001 C C . GLU A 1 129 ? 7.150 -7.457 -12.833 1.00 88.25 129 GLU A C 1
ATOM 1003 O O . GLU A 1 129 ? 7.880 -7.747 -13.781 1.00 88.25 129 GLU A O 1
ATOM 1008 N N . LEU A 1 130 ? 7.450 -6.454 -12.000 1.00 85.31 130 LEU A N 1
ATOM 1009 C CA . LEU A 1 130 ? 8.671 -5.662 -12.133 1.00 85.31 130 LEU A CA 1
ATOM 1010 C C . LEU A 1 130 ? 9.925 -6.541 -12.034 1.00 85.31 130 LEU A C 1
ATOM 1012 O O . LEU A 1 130 ? 10.836 -6.379 -12.843 1.00 85.31 130 LEU A O 1
ATOM 1016 N N . PHE A 1 131 ? 9.985 -7.468 -11.073 1.00 82.50 131 PHE A N 1
ATOM 1017 C CA . PHE A 1 131 ? 11.117 -8.387 -10.944 1.00 82.50 131 PHE A CA 1
ATOM 1018 C C . PHE A 1 131 ? 11.267 -9.319 -12.152 1.00 82.50 131 PHE A C 1
ATOM 1020 O O . PHE A 1 131 ? 12.398 -9.537 -12.582 1.00 82.50 131 PHE A O 1
ATOM 1027 N N . ASP A 1 132 ? 10.164 -9.803 -12.730 1.00 81.19 132 ASP A N 1
ATOM 1028 C CA . ASP A 1 132 ? 10.184 -10.643 -13.937 1.00 81.19 132 ASP A CA 1
ATOM 1029 C C . ASP A 1 132 ? 10.699 -9.882 -15.174 1.00 81.19 132 ASP A C 1
ATOM 1031 O O . ASP A 1 132 ? 11.345 -10.460 -16.052 1.00 81.19 132 ASP A O 1
ATOM 1035 N N . LEU A 1 133 ? 10.424 -8.575 -15.250 1.00 79.25 133 LEU A N 1
ATOM 1036 C CA . LEU A 1 133 ? 10.852 -7.708 -16.352 1.00 79.25 133 LEU A CA 1
ATOM 1037 C C . LEU A 1 133 ? 12.297 -7.217 -16.214 1.00 79.25 133 LEU A C 1
ATOM 1039 O O . LEU A 1 133 ? 12.939 -6.900 -17.223 1.00 79.25 133 LEU A O 1
ATOM 1043 N N . ILE A 1 134 ? 12.818 -7.127 -14.988 1.00 76.06 134 ILE A N 1
ATOM 1044 C CA . ILE A 1 134 ? 14.209 -6.743 -14.751 1.00 76.06 134 ILE A CA 1
ATOM 1045 C C . ILE A 1 134 ? 15.120 -7.826 -15.341 1.00 76.06 134 ILE A C 1
ATOM 1047 O O . ILE A 1 134 ? 15.295 -8.915 -14.799 1.00 76.06 134 ILE A O 1
ATOM 1051 N N . SER A 1 135 ? 15.761 -7.499 -16.461 1.00 64.94 135 SER A N 1
ATOM 1052 C CA . SER A 1 135 ? 16.811 -8.339 -17.027 1.00 64.94 135 SER A CA 1
ATOM 1053 C C . SER A 1 135 ? 18.078 -8.206 -16.184 1.00 64.94 135 SER A C 1
ATOM 1055 O O . SER A 1 135 ? 18.641 -7.114 -16.070 1.00 64.94 135 SER A O 1
ATOM 1057 N N . ILE A 1 136 ? 18.555 -9.320 -15.620 1.00 61.75 136 ILE A N 1
ATOM 1058 C CA . ILE A 1 136 ? 19.873 -9.385 -14.978 1.00 61.75 136 ILE A CA 1
ATOM 1059 C C . ILE A 1 136 ? 20.918 -9.166 -16.073 1.00 61.75 136 ILE A C 1
ATOM 1061 O O . ILE A 1 136 ? 21.214 -10.051 -16.877 1.00 61.75 136 ILE A O 1
ATOM 1065 N N . SER A 1 137 ? 21.439 -7.946 -16.147 1.00 57.53 137 SER A N 1
ATOM 1066 C CA . SER A 1 137 ? 22.488 -7.598 -17.096 1.00 57.53 137 SER A CA 1
ATOM 1067 C C . SER A 1 137 ? 23.844 -8.036 -16.548 1.00 57.53 137 SER A C 1
ATOM 1069 O O . SER A 1 137 ? 24.038 -8.105 -15.336 1.00 57.53 137 SER A O 1
ATOM 1071 N N . SER A 1 138 ? 24.839 -8.230 -17.414 1.00 54.03 138 SER A N 1
ATOM 1072 C CA . SER A 1 138 ? 26.225 -8.470 -16.980 1.00 54.03 138 SER A CA 1
ATOM 1073 C C . SER A 1 138 ? 26.846 -7.299 -16.195 1.00 54.03 138 SER A C 1
ATOM 1075 O O . SER A 1 138 ? 27.979 -7.410 -15.742 1.00 54.03 138 SER A O 1
ATOM 1077 N N . ALA A 1 139 ? 26.136 -6.169 -16.078 1.00 58.91 139 ALA A N 1
ATOM 1078 C CA . ALA A 1 139 ? 26.515 -4.991 -15.301 1.00 58.91 139 ALA A CA 1
ATOM 1079 C C . ALA A 1 139 ? 25.780 -4.886 -13.946 1.00 58.91 139 ALA A C 1
ATOM 1081 O O . ALA A 1 139 ? 25.993 -3.914 -13.220 1.00 58.91 139 ALA A O 1
ATOM 1082 N N . SER A 1 140 ? 24.901 -5.839 -13.617 1.00 66.44 140 SER A N 1
ATOM 1083 C CA . SER A 1 140 ? 24.213 -5.901 -12.323 1.00 66.44 140 SER A CA 1
ATOM 1084 C C . SER A 1 140 ? 25.190 -6.328 -11.225 1.00 66.44 140 SER A C 1
ATOM 1086 O O . SER A 1 140 ? 25.979 -7.255 -11.423 1.00 66.44 140 SER A O 1
ATOM 1088 N N . SER A 1 141 ? 25.157 -5.643 -10.081 1.00 69.00 141 SER A N 1
ATOM 1089 C CA . SER A 1 141 ? 26.035 -5.966 -8.955 1.00 69.00 141 SER A CA 1
ATOM 1090 C C . SER A 1 141 ? 25.552 -7.220 -8.207 1.00 69.00 141 SER A C 1
ATOM 1092 O O . SER A 1 141 ? 24.390 -7.613 -8.303 1.00 69.00 141 SER A O 1
ATOM 1094 N N . GLU A 1 142 ? 26.433 -7.870 -7.445 1.00 73.06 142 GLU A N 1
ATOM 1095 C CA . GLU A 1 142 ? 26.048 -9.001 -6.582 1.00 73.06 142 GLU A CA 1
ATOM 1096 C C . GLU A 1 142 ? 25.036 -8.578 -5.500 1.00 73.06 142 GLU A C 1
ATOM 1098 O O . GLU A 1 142 ? 24.144 -9.348 -5.136 1.00 73.06 142 GLU A O 1
ATOM 1103 N N . GLU A 1 143 ? 25.128 -7.330 -5.033 1.00 70.00 143 GLU A N 1
ATOM 1104 C CA . GLU A 1 143 ? 24.196 -6.731 -4.076 1.00 70.00 143 GLU A CA 1
ATOM 1105 C C . GLU A 1 143 ? 22.807 -6.538 -4.702 1.00 70.00 143 GLU A C 1
ATOM 1107 O O . GLU A 1 143 ? 21.804 -6.896 -4.085 1.00 70.00 143 GLU A O 1
ATOM 1112 N N . ASP A 1 144 ? 22.750 -6.099 -5.964 1.00 67.81 144 ASP A N 1
ATOM 1113 C CA . ASP A 1 144 ? 21.511 -5.952 -6.738 1.00 67.81 144 ASP A CA 1
ATOM 1114 C C . ASP A 1 144 ? 20.781 -7.300 -6.863 1.00 67.81 144 ASP A C 1
ATOM 1116 O O . ASP A 1 144 ? 19.574 -7.406 -6.632 1.00 67.81 144 ASP A O 1
ATOM 1120 N N . ILE A 1 145 ? 21.532 -8.350 -7.215 1.00 71.62 145 ILE A N 1
ATOM 1121 C CA . ILE A 1 145 ? 21.014 -9.712 -7.394 1.00 71.62 145 ILE A CA 1
ATOM 1122 C C . ILE A 1 145 ? 20.531 -10.267 -6.051 1.00 71.62 145 ILE A C 1
ATOM 1124 O O . ILE A 1 145 ? 19.437 -10.825 -5.966 1.00 71.62 145 ILE A O 1
ATOM 1128 N N . THR A 1 146 ? 21.315 -10.081 -4.988 1.00 73.50 146 THR A N 1
ATOM 1129 C CA . THR A 1 146 ? 20.946 -10.517 -3.635 1.00 73.50 146 THR A CA 1
ATOM 1130 C C . THR A 1 146 ? 19.682 -9.809 -3.153 1.00 73.50 146 THR A C 1
ATOM 1132 O O . THR A 1 146 ? 18.799 -10.445 -2.575 1.00 73.50 146 THR A O 1
ATOM 1135 N N . CYS A 1 147 ? 19.551 -8.513 -3.437 1.00 70.94 147 CYS A N 1
ATOM 1136 C CA . CYS A 1 147 ? 18.370 -7.729 -3.107 1.00 70.94 147 CYS A CA 1
ATOM 1137 C C . CYS A 1 147 ? 17.116 -8.252 -3.826 1.00 70.94 147 CYS A C 1
ATOM 1139 O O . CYS A 1 147 ? 16.090 -8.465 -3.177 1.00 70.94 147 CYS A O 1
ATOM 1141 N N . MET A 1 148 ? 17.208 -8.549 -5.129 1.00 75.31 148 MET A N 1
ATOM 1142 C CA . MET A 1 148 ? 16.107 -9.165 -5.883 1.00 75.31 148 MET A CA 1
ATOM 1143 C C . MET A 1 148 ? 15.714 -10.530 -5.313 1.00 75.31 148 MET A C 1
ATOM 1145 O O . MET A 1 148 ? 14.535 -10.778 -5.067 1.00 75.31 148 MET A O 1
ATOM 1149 N N . VAL A 1 149 ? 16.691 -11.409 -5.068 1.00 76.12 149 VAL A N 1
ATOM 1150 C CA . VAL A 1 149 ? 16.435 -12.756 -4.534 1.00 76.12 149 VAL A CA 1
ATOM 1151 C C . VAL A 1 149 ? 15.790 -12.682 -3.149 1.00 76.12 149 VAL A C 1
ATOM 1153 O O . VAL A 1 149 ? 14.808 -13.380 -2.901 1.00 76.12 149 VAL A O 1
ATOM 1156 N N . SER A 1 150 ? 16.284 -11.808 -2.265 1.00 76.69 150 SER A N 1
ATOM 1157 C CA . SER A 1 150 ? 15.675 -11.583 -0.948 1.00 76.69 150 SER A CA 1
ATOM 1158 C C . SER A 1 150 ? 14.245 -11.067 -1.082 1.00 76.69 150 SER A C 1
ATOM 1160 O O . SER A 1 150 ? 13.349 -11.582 -0.420 1.00 76.69 150 SER A O 1
ATOM 1162 N N . GLY A 1 151 ? 14.010 -10.103 -1.978 1.00 73.38 151 GLY A N 1
ATOM 1163 C CA . GLY A 1 151 ? 12.682 -9.549 -2.219 1.00 73.38 151 GLY A CA 1
ATOM 1164 C C . GLY A 1 151 ? 11.679 -10.590 -2.701 1.00 73.38 151 GLY A C 1
ATOM 1165 O O . GLY A 1 151 ? 10.602 -10.705 -2.123 1.00 73.38 151 GLY A O 1
ATOM 1166 N N . ILE A 1 152 ? 12.041 -11.403 -3.695 1.00 77.06 152 ILE A N 1
ATOM 1167 C CA . ILE A 1 152 ? 11.183 -12.482 -4.208 1.00 77.06 152 ILE A CA 1
ATOM 1168 C C . ILE A 1 152 ? 10.874 -13.504 -3.105 1.00 77.06 152 ILE A C 1
ATOM 1170 O O . ILE A 1 152 ? 9.713 -13.872 -2.912 1.00 77.06 152 ILE A O 1
ATOM 1174 N N . CYS A 1 153 ? 11.892 -13.934 -2.352 1.00 78.88 153 CYS A N 1
ATOM 1175 C CA . CYS A 1 153 ? 11.716 -14.866 -1.239 1.00 78.88 153 CYS A CA 1
ATOM 1176 C C . CYS A 1 153 ? 10.785 -14.299 -0.160 1.00 78.88 153 CYS A C 1
ATOM 1178 O O . CYS A 1 153 ? 9.888 -15.002 0.296 1.00 78.88 153 CYS A O 1
ATOM 1180 N N . GLU A 1 154 ? 10.963 -13.034 0.229 1.00 75.19 154 GLU A N 1
ATOM 1181 C CA . GLU A 1 154 ? 10.125 -12.373 1.233 1.00 75.19 154 GLU A CA 1
ATOM 1182 C C . GLU A 1 154 ? 8.675 -12.226 0.759 1.00 75.19 154 GLU A C 1
ATOM 1184 O O . GLU A 1 154 ? 7.754 -12.525 1.519 1.00 75.19 154 GLU A O 1
ATOM 1189 N N . LEU A 1 155 ? 8.449 -11.852 -0.504 1.00 75.38 155 LEU A N 1
ATOM 1190 C CA . LEU A 1 155 ? 7.099 -11.757 -1.068 1.00 75.38 155 LEU A CA 1
ATOM 1191 C C . LEU A 1 155 ? 6.363 -13.103 -1.087 1.00 75.38 155 LEU A C 1
ATOM 1193 O O . LEU A 1 155 ? 5.139 -13.112 -1.011 1.00 75.38 155 LEU A O 1
ATOM 1197 N N . GLY A 1 156 ? 7.077 -14.228 -1.160 1.00 68.38 156 GLY A N 1
ATOM 1198 C CA . GLY A 1 156 ? 6.483 -15.566 -1.084 1.00 68.38 156 GLY A CA 1
ATOM 1199 C C . GLY A 1 156 ? 6.022 -15.993 0.317 1.00 68.38 156 GLY A C 1
ATOM 1200 O O . GLY A 1 156 ? 5.467 -17.082 0.454 1.00 68.38 156 GLY A O 1
ATOM 1201 N N . THR A 1 157 ? 6.268 -15.183 1.355 1.00 70.75 157 THR A N 1
ATOM 1202 C CA . THR A 1 157 ? 5.961 -15.524 2.761 1.00 70.75 157 THR A CA 1
ATOM 1203 C C . THR A 1 157 ? 4.744 -14.806 3.351 1.00 70.75 157 THR A C 1
ATOM 1205 O O . THR A 1 157 ? 4.365 -15.115 4.485 1.00 70.75 157 THR A O 1
ATOM 1208 N N . PHE A 1 158 ? 4.139 -13.876 2.604 1.00 62.50 158 PHE A N 1
ATOM 1209 C CA . PHE A 1 158 ? 2.900 -13.177 2.967 1.00 62.50 158 PHE A CA 1
ATOM 1210 C C . PHE A 1 158 ? 1.681 -13.859 2.343 1.00 62.50 158 PHE A C 1
ATOM 1212 O O . PHE A 1 158 ? 0.652 -13.951 3.050 1.00 62.50 158 PHE A O 1
#

InterPro domains:
  IPR027902 Protein of unknown function DUF4487 [PTHR16071] (8-150)

Secondary structure (DSSP, 8-state):
-HHHHHHHHHHHHHHHHHHHHHHHHHHHHHHTT--TT-HHHHHHHHHHHHHHHHHHHHHHHHHHHHHTSSS--HHHHTHHHHHHHHHHHHHHHHHHHHHHHTTT-GGGTHHHHHHHHHHHHHHHHHHHHHHHH----TT--HHHHHHHHHHHHHHTT-

Nearest PDB structures (foldseek):
  4tql-assembly1_A  TM=2.568E-01  e=6.658E-01  s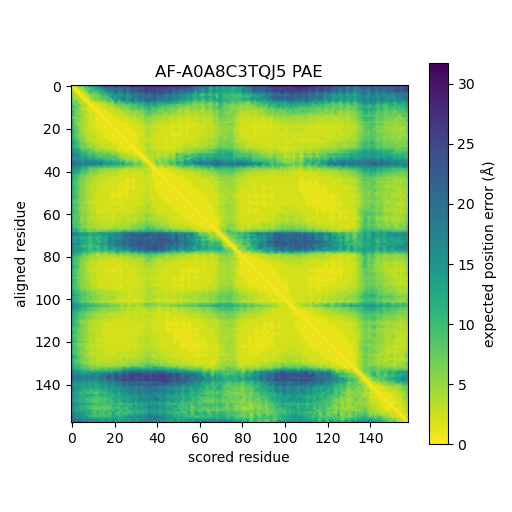ynthetic construct
  4tql-assembly2_B  TM=2.477E-01  e=9.403E-01  synthetic construct

Organism: Catharus ustulatus (NCBI:txid91951)

pLDDT: mean 83.94, std 13.05, range [47.41, 98.0]

Solvent-accessible surface area (backbone atoms only — not comparable to full-atom values): 8793 Å² total; per-residue (Å²): 122,71,69,61,56,40,56,51,47,57,53,52,47,55,53,50,50,56,50,48,53,51,46,54,52,52,39,61,62,52,30,70,71,53,50,99,82,41,62,68,59,47,51,50,47,50,51,44,47,49,52,52,32,54,50,36,48,50,49,29,52,49,44,46,54,55,59,72,47,84,84,55,51,58,89,67,46,64,64,53,64,60,51,52,48,50,52,40,52,53,50,52,50,48,63,71,45,33,63,69,50,28,72,77,49,45,86,84,47,46,70,51,52,51,48,34,54,53,34,39,52,52,30,49,51,37,51,49,52,38,58,74,62,46,56,88,49,97,83,59,49,73,65,58,53,49,50,50,54,51,49,54,57,55,65,74,74,115

Mean predicted aligned error: 6.81 Å

Radius of gyration: 17.28 Å; Cα contacts (8 Å, |Δi|>4): 130; chains: 1; bounding box: 44×28×45 Å

Foldseek 3Di:
DVLVVLVVVVVVLVVLLVVLVVLLVVLLVLLVVDDPPCPVSLVVNQVSLVVLLVSLLVLLVVLLVVLPDPDDECVSCVVSLLSLLVSLVSLVVCLVCVCVSNVNVCVSRVVSNVSSNVSSVSSLVSSVSSLVNHDPDPPQDPVSVVSSVVSVVSSVPD